Protein AF-A0A7X5N4M4-F1 (afdb_monomer)

Organism: Xanthomonas perforans (NCBI:txid442694)

Structure (mmCIF, N/CA/C/O backbone):
data_AF-A0A7X5N4M4-F1
#
_entry.id   AF-A0A7X5N4M4-F1
#
loop_
_atom_site.group_PDB
_atom_site.id
_atom_site.type_symbol
_atom_site.label_atom_id
_atom_site.label_alt_id
_atom_site.label_comp_id
_atom_site.label_asym_id
_atom_site.label_entity_id
_atom_site.label_seq_id
_atom_site.pdbx_PDB_ins_code
_atom_site.Cartn_x
_atom_site.Cartn_y
_atom_site.Cartn_z
_atom_site.occupancy
_atom_site.B_iso_or_equiv
_atom_site.auth_seq_id
_atom_site.auth_comp_id
_atom_site.auth_asym_id
_atom_site.auth_atom_id
_atom_site.pdbx_PDB_model_num
ATOM 1 N N . GLY A 1 1 ? -28.627 -8.433 11.036 1.00 88.44 1 GLY A N 1
ATOM 2 C CA . GLY A 1 1 ? -28.112 -8.156 9.683 1.00 88.44 1 GLY A CA 1
ATOM 3 C C . GLY A 1 1 ? -26.612 -8.311 9.704 1.00 88.44 1 GLY A C 1
ATOM 4 O O . GLY A 1 1 ? -26.048 -8.284 10.793 1.00 88.44 1 GLY A O 1
ATOM 5 N N . ASN A 1 2 ? -25.988 -8.489 8.545 1.00 96.44 2 ASN A N 1
ATOM 6 C CA . ASN A 1 2 ? -24.529 -8.532 8.464 1.00 96.44 2 ASN A CA 1
ATOM 7 C C . ASN A 1 2 ? -23.971 -7.118 8.654 1.00 96.44 2 ASN A C 1
ATOM 9 O O . ASN A 1 2 ? -24.552 -6.155 8.152 1.00 96.44 2 ASN A O 1
ATOM 13 N N . TRP A 1 3 ? -22.882 -7.010 9.406 1.00 96.62 3 TRP A N 1
ATOM 14 C CA . TRP A 1 3 ? -22.141 -5.773 9.610 1.00 96.62 3 TRP A CA 1
ATOM 15 C C . TRP A 1 3 ? -20.658 -6.094 9.462 1.00 96.62 3 TRP A C 1
ATOM 17 O O . TRP A 1 3 ? -20.114 -6.856 10.261 1.00 96.62 3 TRP A O 1
ATOM 27 N N . ASP A 1 4 ? -20.040 -5.529 8.426 1.00 98.31 4 ASP A N 1
ATOM 28 C CA . ASP A 1 4 ? -18.692 -5.889 8.001 1.00 98.31 4 ASP A CA 1
ATOM 29 C C . ASP A 1 4 ? -17.735 -4.715 8.232 1.00 98.31 4 ASP A C 1
ATOM 31 O O . ASP A 1 4 ? -17.917 -3.627 7.683 1.00 98.31 4 ASP A O 1
ATOM 35 N N . LEU A 1 5 ? -16.695 -4.946 9.038 1.00 97.56 5 LEU A N 1
ATOM 36 C CA . LEU A 1 5 ? -15.592 -4.009 9.246 1.00 97.56 5 LEU A CA 1
ATOM 37 C C . LEU A 1 5 ? -14.387 -4.461 8.413 1.00 97.56 5 LEU A C 1
ATOM 39 O O . LEU A 1 5 ? -13.621 -5.331 8.829 1.00 97.56 5 LEU A O 1
ATOM 43 N N . VAL A 1 6 ? -14.237 -3.879 7.223 1.00 98.44 6 VAL A N 1
ATOM 44 C CA . VAL A 1 6 ? -13.162 -4.213 6.277 1.00 98.44 6 VAL A CA 1
ATOM 45 C C . VAL A 1 6 ? -11.994 -3.255 6.490 1.00 98.44 6 VAL A C 1
ATOM 47 O O . VAL A 1 6 ? -12.077 -2.084 6.134 1.00 98.44 6 VAL A O 1
ATOM 50 N N . GLY A 1 7 ? -10.924 -3.752 7.109 1.00 97.88 7 GLY A N 1
ATOM 51 C CA . GLY A 1 7 ? -9.769 -2.949 7.505 1.00 97.88 7 GLY A CA 1
ATOM 52 C C . GLY A 1 7 ? -8.433 -3.497 7.013 1.00 97.88 7 GLY A C 1
ATOM 53 O O . GLY A 1 7 ? -8.361 -4.568 6.411 1.00 97.88 7 GLY A O 1
ATOM 54 N N . ASN A 1 8 ? -7.366 -2.767 7.339 1.00 98.19 8 ASN A N 1
ATOM 55 C CA . ASN A 1 8 ? -5.974 -3.127 7.056 1.00 98.19 8 ASN A CA 1
ATOM 56 C C . ASN A 1 8 ? -5.141 -3.180 8.339 1.00 98.19 8 ASN A C 1
ATOM 58 O O . ASN A 1 8 ? -5.564 -2.739 9.406 1.00 98.19 8 ASN A O 1
ATOM 62 N N . ASN A 1 9 ? -3.907 -3.667 8.221 1.00 98.19 9 ASN A N 1
ATOM 63 C CA . ASN A 1 9 ? -2.926 -3.657 9.304 1.00 98.19 9 ASN A CA 1
ATOM 64 C C . ASN A 1 9 ? -2.124 -2.347 9.423 1.00 98.19 9 ASN A C 1
ATOM 66 O O . ASN A 1 9 ? -1.175 -2.297 10.198 1.00 98.19 9 ASN A O 1
ATOM 70 N N . ILE A 1 10 ? -2.467 -1.307 8.661 1.00 98.50 10 ILE A N 1
ATOM 71 C CA . ILE A 1 10 ? -1.830 0.018 8.676 1.00 98.50 10 ILE A CA 1
ATOM 72 C C . ILE A 1 10 ? -2.949 1.071 8.796 1.00 98.50 10 ILE A C 1
ATOM 74 O O . ILE A 1 10 ? -3.976 0.907 8.135 1.00 98.50 10 ILE A O 1
ATOM 78 N N . PRO A 1 11 ? -2.807 2.124 9.629 1.00 98.38 11 PRO A N 1
ATOM 79 C CA . PRO A 1 11 ? -3.913 3.030 9.969 1.00 98.38 11 PRO A CA 1
ATOM 80 C C . PRO A 1 11 ? -4.223 4.109 8.921 1.00 98.38 11 PRO A C 1
ATOM 82 O O . PRO A 1 11 ? -5.067 4.965 9.165 1.00 98.38 11 PRO A O 1
ATOM 85 N N . VAL A 1 12 ? -3.543 4.102 7.777 1.00 98.06 12 VAL A N 1
ATOM 86 C CA . VAL A 1 12 ? -3.713 5.076 6.691 1.00 98.06 12 VAL A CA 1
ATOM 87 C C . VAL A 1 12 ? -3.702 4.372 5.341 1.00 98.06 12 VAL A C 1
ATOM 89 O O . VAL A 1 12 ? -3.344 3.197 5.247 1.00 98.06 12 VAL A O 1
ATOM 92 N N . PHE A 1 13 ? -4.080 5.093 4.288 1.00 98.50 13 PHE A N 1
ATOM 93 C CA . PHE A 1 13 ? -4.070 4.584 2.921 1.00 98.50 13 PHE A CA 1
ATOM 94 C C . PHE A 1 13 ? -3.210 5.449 1.993 1.00 98.50 13 PHE A C 1
ATOM 96 O O . PHE A 1 13 ? -2.820 6.558 2.351 1.00 98.50 13 PHE A O 1
ATOM 103 N N . PHE A 1 14 ? -2.879 4.923 0.810 1.00 98.50 14 PHE A N 1
ATOM 104 C CA . PHE A 1 14 ? -2.000 5.593 -0.159 1.00 98.50 14 PHE A CA 1
ATOM 105 C C . PHE A 1 14 ? -2.629 6.826 -0.818 1.00 98.50 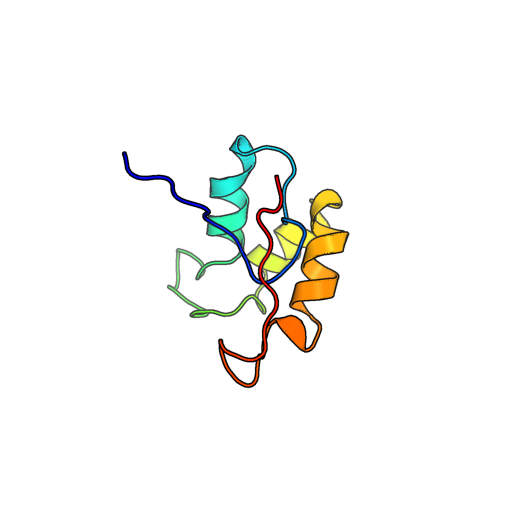14 PHE A C 1
ATOM 107 O O . PHE A 1 14 ? -1.902 7.719 -1.241 1.00 98.50 14 PHE A O 1
ATOM 114 N N . ILE A 1 15 ? -3.954 6.851 -0.944 1.00 98.56 15 ILE A N 1
ATOM 115 C CA . ILE A 1 15 ? -4.701 7.838 -1.728 1.00 98.56 15 ILE A CA 1
ATOM 116 C C . ILE A 1 15 ? -5.809 8.462 -0.890 1.00 98.56 15 ILE A C 1
ATOM 118 O O . ILE A 1 15 ? -6.315 7.839 0.044 1.00 98.56 15 ILE A O 1
ATOM 122 N N . GLN A 1 16 ? -6.193 9.683 -1.250 1.00 98.00 16 GLN A N 1
ATOM 123 C CA . GLN A 1 16 ? -7.264 10.421 -0.571 1.00 98.00 16 GLN A CA 1
ATOM 124 C C . GLN A 1 16 ? -8.620 10.307 -1.280 1.00 98.00 16 GLN A C 1
ATOM 126 O O . GLN A 1 16 ? -9.657 10.434 -0.635 1.00 98.00 16 GLN A O 1
ATOM 131 N N . ASP A 1 17 ? -8.619 10.044 -2.590 1.00 98.12 17 ASP A N 1
ATOM 132 C CA . ASP A 1 17 ? -9.824 9.920 -3.417 1.00 98.12 17 ASP A CA 1
ATOM 133 C C . ASP A 1 17 ? -9.884 8.534 -4.071 1.00 98.12 17 ASP A C 1
ATOM 135 O O . ASP A 1 17 ? -8.925 8.095 -4.711 1.00 98.12 17 ASP A O 1
ATOM 139 N N . ALA A 1 18 ? -11.029 7.859 -3.939 1.00 98.12 18 ALA A N 1
ATOM 140 C CA . ALA A 1 18 ? -11.273 6.533 -4.500 1.00 98.12 18 ALA A CA 1
ATOM 141 C C . ALA A 1 18 ? -11.142 6.475 -6.033 1.00 98.12 18 ALA A C 1
ATOM 143 O O . ALA A 1 18 ? -10.854 5.408 -6.574 1.00 98.12 18 ALA A O 1
ATOM 144 N N . MET A 1 19 ? -11.294 7.599 -6.741 1.00 98.50 19 MET A N 1
ATOM 145 C CA . MET A 1 19 ? -11.103 7.674 -8.191 1.00 98.50 19 MET A CA 1
ATOM 146 C C . MET A 1 19 ? -9.685 7.265 -8.621 1.00 98.50 19 MET A C 1
ATOM 148 O O . MET A 1 19 ? -9.532 6.689 -9.692 1.00 98.50 19 MET A O 1
ATOM 152 N N . LYS A 1 20 ? -8.666 7.488 -7.775 1.00 98.44 20 LYS A N 1
ATOM 153 C CA . LYS A 1 20 ? -7.262 7.106 -8.036 1.00 98.44 20 LYS A CA 1
ATOM 154 C C . LYS A 1 20 ? -6.954 5.636 -7.728 1.00 98.44 20 LYS A C 1
ATOM 156 O O . LYS A 1 20 ? -5.824 5.186 -7.913 1.00 98.44 20 LYS A O 1
ATOM 161 N N . PHE A 1 21 ? -7.918 4.870 -7.208 1.00 98.62 21 PHE A N 1
ATOM 162 C CA . PHE A 1 21 ? -7.685 3.480 -6.808 1.00 98.62 21 PHE A CA 1
ATOM 163 C C . PHE A 1 21 ? -7.231 2.579 -7.969 1.00 98.62 21 PHE A C 1
ATOM 165 O O . PHE A 1 21 ? -6.279 1.822 -7.771 1.00 98.62 21 PHE A O 1
ATOM 172 N N . PRO A 1 22 ? -7.819 2.656 -9.182 1.00 98.75 22 PRO A N 1
ATOM 173 C CA . PRO A 1 22 ? -7.312 1.903 -10.326 1.00 98.75 22 PRO A CA 1
ATOM 174 C C . PRO A 1 22 ? -5.860 2.257 -10.662 1.00 98.75 22 PRO A C 1
ATOM 176 O O . PRO A 1 22 ? -5.072 1.349 -10.906 1.00 98.75 22 PRO A O 1
ATOM 179 N N . ASP A 1 23 ? -5.489 3.540 -10.599 1.00 98.62 23 ASP A N 1
ATOM 180 C CA . ASP A 1 23 ? -4.129 4.001 -10.905 1.00 98.62 23 ASP A CA 1
ATOM 181 C C . ASP A 1 23 ? -3.108 3.425 -9.918 1.00 98.62 23 ASP A C 1
ATOM 183 O O . ASP A 1 23 ? -2.120 2.824 -10.334 1.00 98.62 23 ASP A O 1
ATOM 187 N N . LEU A 1 24 ? -3.388 3.504 -8.611 1.00 98.50 24 LEU A N 1
ATOM 188 C CA . LEU A 1 24 ? -2.553 2.899 -7.567 1.00 98.50 24 LEU A CA 1
ATOM 189 C C . LEU A 1 24 ? -2.382 1.387 -7.779 1.00 98.50 24 LEU A C 1
ATOM 191 O O . LEU A 1 24 ? -1.275 0.853 -7.677 1.00 98.50 24 LEU A O 1
ATOM 195 N N . ILE A 1 25 ? -3.485 0.677 -8.036 1.00 98.56 25 ILE A N 1
ATOM 196 C CA . ILE A 1 25 ? -3.468 -0.783 -8.159 1.00 98.56 25 ILE A CA 1
ATOM 197 C C . ILE A 1 25 ? -2.750 -1.223 -9.436 1.00 98.56 25 ILE A C 1
ATOM 199 O O . ILE A 1 25 ? -2.031 -2.222 -9.399 1.00 98.56 25 ILE A O 1
ATOM 203 N N . HIS A 1 26 ? -2.901 -0.496 -10.542 1.00 98.56 26 HIS A N 1
ATOM 204 C CA . HIS A 1 26 ? -2.129 -0.742 -11.759 1.00 98.56 26 HIS A CA 1
ATOM 205 C C . HIS A 1 26 ? -0.644 -0.448 -11.551 1.00 98.56 26 HIS A C 1
ATOM 207 O O . HIS A 1 26 ? 0.182 -1.246 -11.977 1.00 98.56 26 HIS A O 1
ATOM 213 N N . ALA A 1 27 ? -0.311 0.636 -10.847 1.00 98.50 27 ALA A N 1
ATOM 214 C CA . ALA A 1 27 ? 1.068 1.026 -10.590 1.00 98.50 27 ALA A CA 1
ATOM 215 C C . ALA A 1 27 ? 1.832 0.009 -9.730 1.00 98.50 27 ALA A C 1
ATOM 217 O O . ALA A 1 27 ? 3.001 -0.240 -9.999 1.00 98.50 27 ALA A O 1
ATOM 218 N N . VAL A 1 28 ? 1.205 -0.585 -8.703 1.00 98.56 28 VAL A N 1
ATOM 219 C CA . VAL A 1 28 ? 1.879 -1.537 -7.792 1.00 98.56 28 VAL A CA 1
ATOM 220 C C . VAL A 1 28 ? 1.917 -2.975 -8.312 1.00 98.56 28 VAL A C 1
ATOM 222 O O . VAL A 1 28 ? 2.791 -3.750 -7.919 1.00 98.56 28 VAL A O 1
ATOM 225 N N . LYS A 1 29 ? 0.956 -3.370 -9.154 1.00 98.56 29 LYS A N 1
ATOM 226 C CA . LYS A 1 29 ? 0.901 -4.731 -9.697 1.00 98.56 29 LYS A CA 1
ATOM 227 C C . LYS A 1 29 ? 1.993 -4.963 -10.742 1.00 98.56 29 LYS A C 1
ATOM 229 O O . LYS A 1 29 ? 2.705 -4.052 -11.138 1.00 98.56 29 LYS A O 1
ATOM 234 N N . MET A 1 30 ? 2.108 -6.223 -11.160 1.00 98.44 30 MET A N 1
ATOM 235 C CA . MET A 1 30 ? 2.925 -6.629 -12.301 1.00 98.44 30 MET A CA 1
ATOM 236 C C . MET A 1 30 ? 2.706 -5.697 -13.491 1.00 98.44 30 MET A C 1
ATOM 238 O O . MET A 1 30 ? 1.556 -5.425 -13.847 1.00 98.44 30 MET A O 1
ATOM 242 N N . GLU A 1 31 ? 3.793 -5.293 -14.141 1.00 97.75 31 GLU A N 1
ATOM 243 C CA . GLU A 1 31 ? 3.697 -4.507 -15.363 1.00 97.75 31 GLU A CA 1
ATOM 244 C C . GLU A 1 31 ? 2.970 -5.310 -16.458 1.00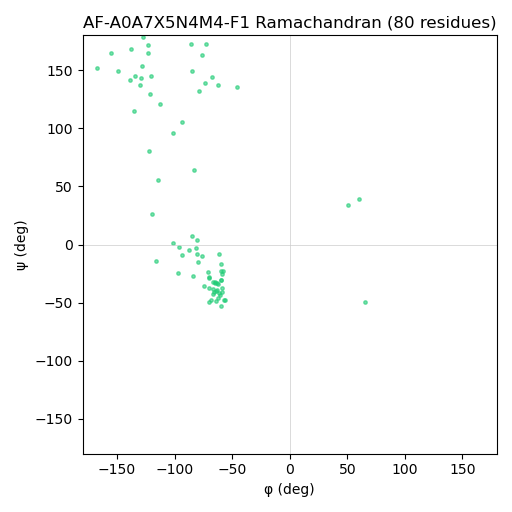 97.75 31 GLU A C 1
ATOM 246 O O . GLU A 1 31 ? 3.194 -6.522 -16.596 1.00 97.75 31 GLU A O 1
ATOM 251 N N . PRO A 1 32 ? 2.056 -4.674 -17.213 1.00 97.00 32 PRO A N 1
ATOM 252 C CA . PRO A 1 32 ? 1.070 -5.374 -18.037 1.00 97.00 32 PRO A CA 1
ATOM 253 C C . PRO A 1 32 ? 1.659 -6.058 -19.275 1.00 97.00 32 PRO A C 1
ATOM 255 O O . PRO A 1 32 ? 1.059 -6.995 -19.795 1.00 97.00 32 PRO A O 1
ATOM 258 N N . ASP A 1 33 ? 2.811 -5.598 -19.756 1.00 96.44 33 ASP A N 1
ATOM 259 C CA . ASP A 1 33 ? 3.519 -6.152 -20.910 1.00 96.44 33 ASP A CA 1
ATOM 260 C C . ASP A 1 33 ? 4.219 -7.479 -20.581 1.00 96.44 33 ASP A C 1
ATOM 262 O O . ASP A 1 33 ? 4.263 -8.382 -21.418 1.00 96.44 33 ASP A O 1
ATOM 266 N N . ARG A 1 34 ? 4.740 -7.610 -19.354 1.00 92.25 34 ARG A N 1
ATOM 267 C CA . ARG A 1 34 ? 5.591 -8.736 -18.936 1.00 92.25 34 ARG A CA 1
ATOM 268 C C . ARG A 1 34 ? 5.016 -9.617 -17.836 1.00 92.25 34 ARG A C 1
ATOM 270 O O . ARG A 1 34 ? 5.536 -10.708 -17.616 1.00 92.25 34 ARG A O 1
ATOM 277 N N . GLY A 1 35 ? 3.972 -9.178 -17.134 1.00 95.00 35 GLY A N 1
ATOM 278 C CA . GLY A 1 35 ? 3.430 -9.924 -15.997 1.00 95.00 35 GLY A CA 1
ATOM 279 C C . GLY A 1 35 ? 4.468 -10.109 -14.883 1.00 95.00 35 GLY A C 1
ATOM 280 O O . GLY A 1 35 ? 4.579 -11.188 -14.307 1.00 95.00 35 GLY A O 1
ATOM 281 N N . PHE A 1 36 ? 5.278 -9.082 -14.615 1.00 96.31 36 PHE A N 1
ATOM 282 C CA . PHE A 1 36 ? 6.367 -9.103 -13.634 1.00 96.31 36 PHE A CA 1
ATOM 283 C C . PHE A 1 36 ? 6.572 -7.696 -13.033 1.00 96.31 36 PHE A C 1
ATOM 285 O O . PHE A 1 36 ? 6.351 -6.725 -13.754 1.00 96.31 36 PHE A O 1
ATOM 292 N N . PRO A 1 37 ? 7.010 -7.551 -11.763 1.00 97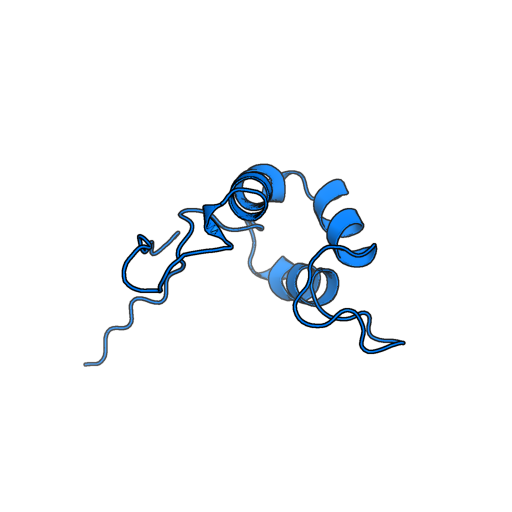.75 37 PRO A N 1
ATOM 293 C CA . PRO A 1 37 ? 7.240 -8.596 -10.760 1.00 97.75 37 PRO A CA 1
ATOM 294 C C . PRO A 1 37 ? 5.978 -8.977 -9.978 1.00 97.75 37 PRO A C 1
ATOM 296 O O . PRO A 1 37 ? 5.093 -8.159 -9.732 1.00 97.75 37 PRO A O 1
ATOM 299 N N . GLN A 1 38 ? 5.896 -10.240 -9.553 1.00 97.88 38 GLN A N 1
ATOM 300 C CA . GLN A 1 38 ? 4.765 -10.727 -8.765 1.00 97.88 38 GLN A CA 1
ATOM 301 C C . GLN A 1 38 ? 4.886 -10.308 -7.298 1.00 97.88 38 GLN A C 1
ATOM 303 O O . GLN A 1 38 ? 5.915 -10.544 -6.668 1.00 97.88 38 GLN A O 1
ATOM 308 N N . ALA A 1 39 ? 3.795 -9.766 -6.746 1.00 97.69 39 ALA A N 1
ATOM 309 C CA . ALA A 1 39 ? 3.654 -9.425 -5.325 1.00 97.69 39 ALA A CA 1
ATOM 310 C C . ALA A 1 39 ? 4.810 -8.574 -4.756 1.00 97.69 39 ALA A C 1
ATOM 312 O O . ALA A 1 39 ? 5.181 -8.720 -3.593 1.00 97.69 39 ALA A O 1
ATOM 313 N N . ALA A 1 40 ? 5.373 -7.684 -5.573 1.00 97.94 40 ALA A N 1
ATOM 314 C CA . ALA A 1 40 ? 6.470 -6.811 -5.190 1.00 97.94 40 ALA A CA 1
ATOM 315 C C . ALA A 1 40 ? 6.201 -5.385 -5.664 1.00 97.94 40 ALA A C 1
ATOM 317 O O . ALA A 1 40 ? 5.655 -5.177 -6.741 1.00 97.94 40 ALA A O 1
ATOM 318 N N . SER A 1 41 ? 6.631 -4.415 -4.864 1.00 98.19 41 SER A N 1
ATOM 319 C CA . SER A 1 41 ? 6.578 -2.985 -5.177 1.00 98.19 41 SER A CA 1
ATOM 320 C C . SER A 1 41 ? 7.934 -2.425 -5.631 1.00 98.19 41 SER A C 1
ATOM 322 O O . SER A 1 41 ? 8.071 -1.236 -5.892 1.00 98.19 41 SER A O 1
ATOM 324 N N . ALA A 1 42 ? 8.965 -3.270 -5.706 1.00 98.38 42 ALA A N 1
ATOM 325 C CA . ALA A 1 42 ? 10.311 -2.893 -6.130 1.00 98.38 42 ALA A CA 1
ATOM 326 C C . ALA A 1 42 ? 10.427 -2.878 -7.665 1.00 98.38 42 ALA A C 1
ATOM 328 O O . ALA A 1 42 ? 11.141 -3.695 -8.244 1.00 98.38 42 ALA A O 1
ATOM 329 N N . HIS A 1 43 ? 9.677 -1.986 -8.314 1.00 98.50 43 HIS A N 1
ATOM 330 C CA . HIS A 1 43 ? 9.697 -1.773 -9.764 1.00 98.50 43 HIS A CA 1
ATOM 331 C C . HIS A 1 43 ? 9.226 -0.364 -10.136 1.00 98.50 43 HIS A C 1
ATOM 333 O O . HIS A 1 43 ? 8.673 0.363 -9.305 1.00 98.50 43 HIS A O 1
ATOM 339 N N . ASP A 1 44 ? 9.504 0.019 -11.377 1.00 98.38 44 ASP A N 1
ATOM 340 C CA . ASP A 1 44 ? 9.462 1.394 -11.859 1.00 98.38 44 ASP A CA 1
ATOM 341 C C . ASP A 1 44 ? 8.064 2.012 -11.770 1.00 98.38 44 ASP A C 1
ATOM 343 O O . ASP A 1 44 ? 7.932 3.117 -11.248 1.00 98.38 44 ASP A O 1
ATOM 347 N N . THR A 1 45 ? 7.008 1.309 -12.197 1.00 98.50 45 THR A N 1
ATOM 348 C CA . THR A 1 45 ? 5.657 1.901 -12.235 1.00 98.50 45 THR A CA 1
ATOM 349 C C . THR A 1 45 ? 5.132 2.240 -10.845 1.00 98.50 45 THR A C 1
ATOM 351 O O . THR A 1 45 ? 4.418 3.229 -10.677 1.00 98.50 45 THR A O 1
ATOM 354 N N . PHE A 1 46 ? 5.507 1.461 -9.826 1.00 98.56 46 PHE A N 1
ATOM 355 C CA . PHE A 1 46 ? 5.110 1.762 -8.456 1.00 98.56 46 PHE A CA 1
ATOM 356 C C . PHE A 1 46 ? 5.828 3.000 -7.923 1.00 98.56 46 PHE A C 1
ATOM 358 O O . PHE A 1 46 ? 5.190 3.901 -7.377 1.00 98.56 46 PHE A O 1
ATOM 365 N N . TRP A 1 47 ? 7.152 3.058 -8.074 1.00 98.56 47 TRP A N 1
ATOM 366 C CA . TRP A 1 47 ? 7.931 4.181 -7.556 1.00 98.56 47 TRP A CA 1
ATOM 367 C C . TRP A 1 47 ? 7.693 5.475 -8.335 1.00 98.56 47 TRP A C 1
ATOM 369 O O . TRP A 1 47 ? 7.739 6.543 -7.725 1.00 98.56 47 TRP A O 1
ATOM 379 N N . ASP A 1 48 ? 7.342 5.389 -9.618 1.00 98.62 48 ASP A N 1
ATOM 380 C CA . ASP A 1 48 ? 6.852 6.526 -10.398 1.00 98.62 48 ASP A CA 1
ATOM 381 C C . ASP A 1 48 ? 5.576 7.110 -9.766 1.00 98.62 48 ASP A C 1
ATOM 383 O O . ASP A 1 48 ? 5.562 8.280 -9.372 1.00 98.62 48 ASP A O 1
ATOM 387 N N . PHE A 1 49 ? 4.557 6.275 -9.512 1.00 98.62 49 PHE A N 1
ATOM 388 C CA . PHE A 1 49 ? 3.322 6.701 -8.838 1.00 98.62 49 PHE A CA 1
ATOM 389 C C . PHE A 1 49 ? 3.588 7.347 -7.473 1.00 98.62 49 PHE A C 1
ATOM 391 O O . PHE A 1 49 ? 3.055 8.423 -7.188 1.00 98.62 49 PHE A O 1
ATOM 398 N N . ILE A 1 50 ? 4.421 6.717 -6.635 1.00 98.56 50 ILE A N 1
ATOM 399 C CA . ILE A 1 50 ? 4.767 7.248 -5.309 1.00 98.56 50 ILE A CA 1
ATOM 400 C C . ILE A 1 50 ? 5.470 8.602 -5.433 1.00 98.56 50 ILE A C 1
ATOM 402 O O . ILE A 1 50 ? 5.156 9.520 -4.676 1.00 98.56 50 ILE A O 1
ATOM 406 N N . SER A 1 51 ? 6.385 8.760 -6.392 1.00 98.38 51 SER A N 1
ATOM 407 C CA . SER A 1 51 ? 7.119 10.013 -6.591 1.00 98.38 51 SER A CA 1
ATOM 408 C C . SER A 1 51 ? 6.223 11.171 -7.052 1.00 98.38 51 SER A C 1
ATOM 410 O O . SER A 1 51 ? 6.455 12.317 -6.665 1.00 98.38 51 SER A O 1
ATOM 412 N N . LEU A 1 52 ? 5.169 10.871 -7.820 1.00 98.44 52 LEU A N 1
ATOM 413 C CA . LEU A 1 52 ? 4.225 11.849 -8.369 1.00 98.44 52 LEU A CA 1
ATOM 414 C C . LEU A 1 52 ? 2.986 12.076 -7.486 1.00 98.44 52 LEU A C 1
ATOM 416 O O . LEU A 1 52 ? 2.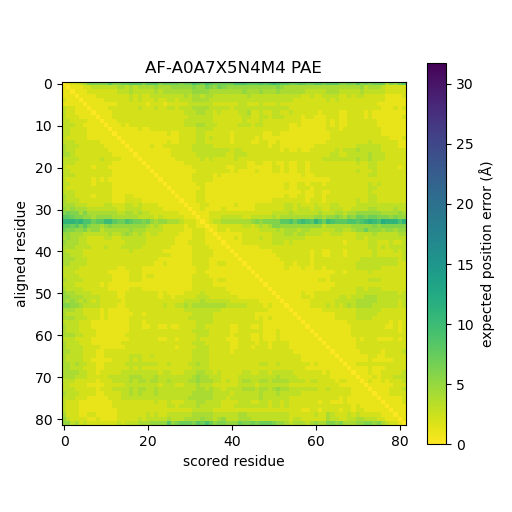226 13.014 -7.730 1.00 98.44 52 LEU A O 1
ATOM 420 N N . SER A 1 53 ? 2.796 11.268 -6.437 1.00 97.94 53 SER A N 1
ATOM 421 C CA . SER A 1 53 ? 1.651 11.342 -5.519 1.00 97.94 53 SER A CA 1
ATOM 422 C C . SER A 1 53 ? 2.096 11.547 -4.064 1.00 97.94 53 SER A C 1
ATOM 424 O O . SER A 1 53 ? 2.092 10.601 -3.275 1.00 97.94 53 SER A O 1
ATOM 426 N N . PRO A 1 54 ? 2.424 12.786 -3.637 1.00 97.25 54 PRO A N 1
ATOM 427 C CA . PRO A 1 54 ? 2.891 13.060 -2.273 1.00 97.25 54 PRO A CA 1
ATOM 428 C C . PRO A 1 54 ? 1.924 12.633 -1.156 1.00 97.25 54 PRO A C 1
ATOM 430 O O . PRO A 1 54 ? 2.352 12.389 -0.030 1.00 97.25 54 PRO A O 1
ATOM 433 N N . GLU A 1 55 ? 0.625 12.497 -1.444 1.00 98.25 55 GLU A N 1
ATOM 434 C CA . GLU A 1 55 ? -0.365 11.958 -0.496 1.00 98.25 55 GLU A CA 1
ATOM 435 C C . GLU A 1 55 ? -0.041 10.526 -0.026 1.00 98.25 55 GLU A C 1
ATOM 437 O O . GLU A 1 55 ? -0.385 10.149 1.093 1.00 98.25 55 GLU A O 1
ATOM 442 N N . SER A 1 56 ? 0.706 9.762 -0.828 1.00 98.31 56 SER A N 1
ATOM 443 C CA . SER A 1 56 ? 1.139 8.398 -0.519 1.00 98.31 56 SER A CA 1
ATOM 444 C C . SER A 1 56 ? 2.292 8.313 0.483 1.00 98.31 56 SER A C 1
ATOM 446 O O . SER A 1 56 ? 2.596 7.218 0.967 1.00 98.31 56 SER A O 1
ATOM 448 N N . MET A 1 57 ? 2.926 9.439 0.832 1.00 98.44 57 MET A N 1
ATOM 449 C CA . MET A 1 57 ? 4.160 9.453 1.627 1.00 98.44 57 MET A CA 1
ATOM 450 C C . MET A 1 57 ? 3.985 8.870 3.030 1.00 98.44 57 MET A C 1
ATOM 452 O O . MET A 1 57 ? 4.881 8.207 3.537 1.00 98.44 57 MET A O 1
ATOM 456 N N . HIS A 1 58 ? 2.828 9.046 3.667 1.00 98.44 58 HIS A N 1
ATOM 457 C CA . HIS A 1 58 ? 2.615 8.443 4.983 1.00 98.44 58 HIS A CA 1
ATOM 458 C C . HIS A 1 58 ? 2.537 6.912 4.878 1.00 98.44 58 HIS A C 1
ATOM 460 O O . HIS A 1 58 ? 3.221 6.197 5.609 1.00 98.44 58 HIS A O 1
ATOM 466 N N . MET A 1 59 ? 1.755 6.397 3.929 1.00 98.50 59 MET A N 1
ATOM 467 C CA . MET A 1 59 ? 1.561 4.960 3.754 1.00 98.50 59 MET A CA 1
ATOM 468 C C . MET A 1 59 ? 2.840 4.242 3.296 1.00 98.50 59 MET A C 1
ATOM 470 O O . MET A 1 59 ? 3.132 3.153 3.790 1.00 98.50 59 MET A O 1
ATOM 474 N N . ILE A 1 60 ? 3.646 4.845 2.412 1.00 98.38 60 ILE A N 1
ATOM 475 C CA . ILE A 1 60 ? 4.898 4.215 1.963 1.00 98.38 60 ILE A CA 1
ATOM 476 C C . ILE A 1 60 ? 5.907 4.055 3.110 1.00 98.38 60 ILE A C 1
ATOM 478 O O . ILE A 1 60 ? 6.599 3.040 3.163 1.00 98.38 60 ILE A O 1
ATOM 482 N N . MET A 1 61 ? 5.939 4.976 4.082 1.00 98.50 61 MET A N 1
ATOM 483 C CA . MET A 1 61 ? 6.804 4.835 5.263 1.00 98.50 61 MET A CA 1
ATOM 484 C C . MET A 1 61 ? 6.423 3.617 6.113 1.00 98.50 61 MET A C 1
ATOM 486 O O . MET A 1 61 ? 7.303 2.894 6.576 1.00 98.50 61 MET A O 1
ATOM 490 N N . TRP A 1 62 ? 5.126 3.336 6.270 1.00 98.56 62 TRP A N 1
ATOM 491 C CA . TRP A 1 62 ? 4.670 2.091 6.895 1.00 98.56 62 TRP A CA 1
ATOM 492 C C . TRP A 1 62 ? 5.013 0.875 6.041 1.00 98.56 62 TRP A C 1
ATOM 494 O O . TRP A 1 62 ? 5.469 -0.137 6.574 1.00 98.56 62 TRP A O 1
ATOM 504 N N . ALA A 1 63 ? 4.821 0.974 4.725 1.00 98.00 63 ALA A 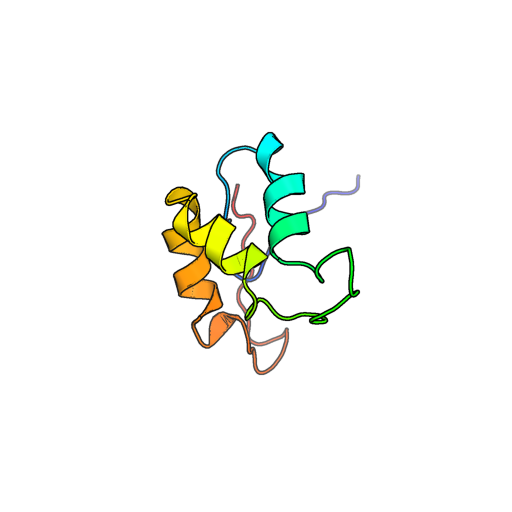N 1
ATOM 505 C CA . ALA A 1 63 ? 5.060 -0.131 3.811 1.00 98.00 63 ALA A CA 1
ATOM 506 C C . ALA A 1 63 ? 6.527 -0.582 3.778 1.00 98.00 63 ALA A C 1
ATOM 508 O O . ALA A 1 63 ? 6.786 -1.771 3.612 1.00 98.00 63 ALA A O 1
ATOM 509 N N . MET A 1 64 ? 7.460 0.357 3.957 1.00 98.31 64 MET A N 1
ATOM 510 C CA . MET A 1 64 ? 8.905 0.112 4.016 1.00 98.31 64 MET A CA 1
ATOM 511 C C . MET A 1 64 ? 9.420 -0.221 5.427 1.00 98.31 64 MET A C 1
ATOM 513 O O . MET A 1 64 ? 10.601 -0.513 5.592 1.00 98.31 64 MET A O 1
ATOM 517 N N . SER A 1 65 ? 8.562 -0.171 6.447 1.00 98.69 65 SER A N 1
ATOM 518 C CA . SER A 1 65 ? 8.893 -0.629 7.800 1.00 98.69 65 SER A CA 1
ATOM 519 C C . SER A 1 65 ? 8.656 -2.136 7.956 1.00 98.69 65 SER A C 1
ATOM 521 O O . SER A 1 65 ? 7.986 -2.760 7.134 1.00 98.69 65 SER A O 1
ATOM 523 N N . ASP A 1 66 ? 9.066 -2.706 9.092 1.00 98.50 66 ASP A N 1
ATOM 524 C CA . ASP A 1 66 ? 8.806 -4.116 9.422 1.00 98.50 66 ASP A CA 1
ATOM 525 C C . ASP A 1 66 ? 7.301 -4.467 9.524 1.00 98.50 66 ASP A C 1
ATOM 527 O O . ASP A 1 66 ? 6.928 -5.640 9.609 1.00 98.50 66 ASP A O 1
ATOM 531 N N . ARG A 1 67 ? 6.397 -3.472 9.485 1.00 98.25 67 ARG A N 1
ATOM 532 C CA . ARG A 1 67 ? 4.941 -3.670 9.575 1.00 98.25 67 ARG A CA 1
ATOM 533 C C . ARG A 1 67 ? 4.378 -4.561 8.461 1.00 98.25 67 ARG A C 1
ATOM 535 O O . ARG A 1 67 ? 3.377 -5.243 8.699 1.00 98.25 67 ARG A O 1
ATOM 542 N N . THR A 1 68 ? 4.987 -4.558 7.272 1.00 97.06 68 THR A N 1
ATOM 543 C CA . THR A 1 68 ? 4.533 -5.314 6.082 1.00 97.06 68 THR A CA 1
ATOM 544 C C . THR A 1 68 ? 5.221 -6.659 5.886 1.00 97.06 68 THR A C 1
ATOM 546 O O . THR A 1 68 ? 4.814 -7.431 5.020 1.00 97.06 68 THR A O 1
ATOM 549 N N . ILE A 1 69 ? 6.171 -7.000 6.756 1.00 98.06 69 ILE A N 1
ATOM 550 C CA . ILE A 1 69 ? 6.783 -8.330 6.855 1.00 98.06 69 ILE A CA 1
ATOM 551 C C . ILE A 1 69 ? 6.427 -8.981 8.204 1.00 98.06 69 ILE A C 1
ATOM 553 O O . ILE A 1 69 ? 7.307 -9.362 8.981 1.00 98.06 69 ILE A O 1
ATOM 557 N N . PRO A 1 70 ? 5.122 -9.104 8.535 1.00 97.94 70 PRO A N 1
ATOM 558 C CA . PRO A 1 70 ? 4.699 -9.510 9.862 1.00 97.94 70 PRO A CA 1
ATOM 559 C C . PRO A 1 70 ? 5.081 -10.958 10.153 1.00 97.94 70 PRO A C 1
ATOM 561 O O . PRO A 1 70 ? 4.948 -11.856 9.320 1.00 97.94 70 PRO A O 1
ATOM 564 N N . ARG A 1 71 ? 5.439 -11.221 11.412 1.00 97.81 71 ARG A N 1
ATOM 565 C CA . ARG A 1 71 ? 5.720 -12.581 11.887 1.00 97.81 71 ARG A CA 1
ATOM 566 C C . ARG A 1 71 ? 4.525 -13.527 11.722 1.00 97.81 71 ARG A C 1
ATOM 568 O O . ARG A 1 71 ? 4.714 -14.724 11.492 1.00 97.81 71 ARG A O 1
ATOM 575 N N . SER A 1 72 ? 3.314 -13.013 11.944 1.00 98.19 72 SER A N 1
ATOM 576 C CA . SER A 1 72 ? 2.046 -13.746 11.910 1.00 98.19 72 SER A CA 1
ATOM 577 C C . SER A 1 72 ? 0.871 -12.765 11.895 1.00 98.19 72 SER A C 1
ATOM 579 O O . SER A 1 72 ? 0.953 -11.708 12.516 1.00 98.19 72 SER A O 1
ATOM 581 N N . LEU A 1 73 ? -0.265 -13.161 11.308 1.00 98.25 73 LEU A N 1
ATOM 582 C CA . LEU A 1 73 ? -1.525 -12.404 11.379 1.00 98.25 73 LEU A CA 1
ATOM 583 C C . LEU A 1 73 ? -2.053 -12.204 12.813 1.00 98.25 73 LEU A 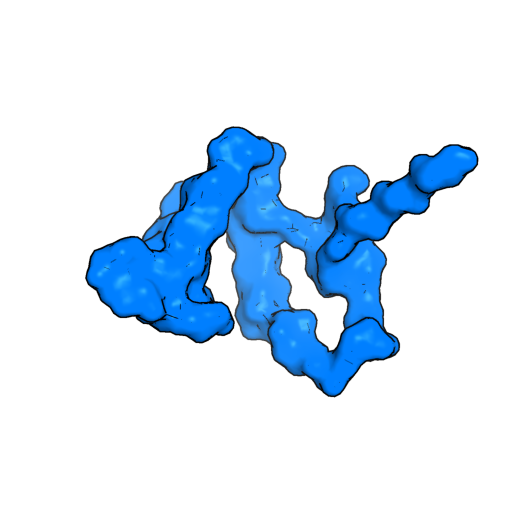C 1
ATOM 585 O O . LEU A 1 73 ? -2.887 -11.343 13.042 1.00 98.25 73 LEU 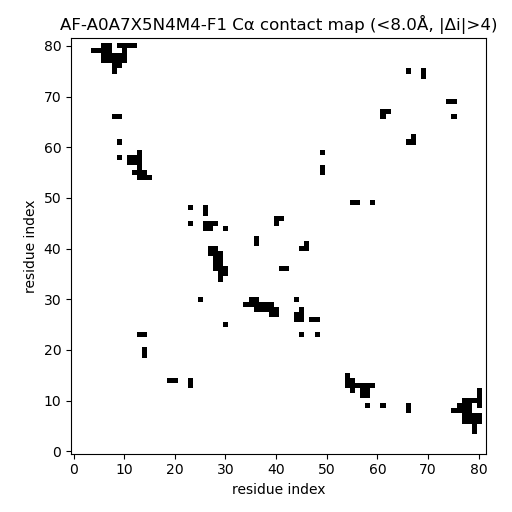A O 1
ATOM 589 N N . ARG A 1 74 ? -1.573 -12.974 13.799 1.00 98.25 74 ARG A N 1
ATOM 590 C CA . ARG 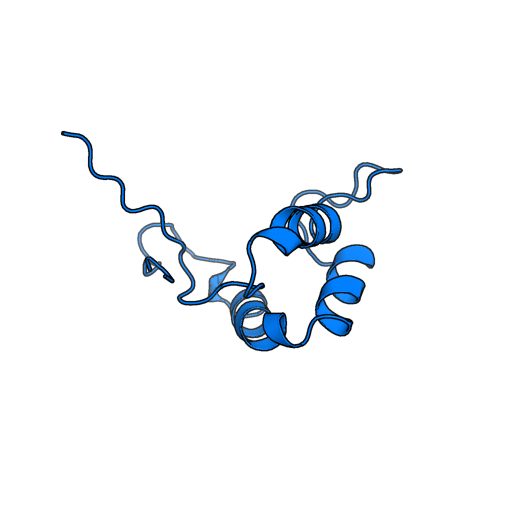A 1 74 ? -1.925 -12.784 15.222 1.00 98.25 74 ARG A CA 1
ATOM 591 C C . ARG A 1 74 ? -1.133 -11.665 15.908 1.00 98.25 74 ARG A C 1
ATOM 593 O O . ARG A 1 74 ? -1.390 -11.369 17.066 1.00 98.25 74 ARG A O 1
ATOM 600 N N . MET A 1 75 ? -0.123 -11.120 15.232 1.00 98.38 75 MET A N 1
ATOM 601 C CA . MET A 1 75 ? 0.839 -10.152 15.774 1.00 98.38 75 MET A CA 1
ATOM 602 C C . MET A 1 75 ? 0.795 -8.830 14.998 1.00 98.38 75 MET A C 1
ATOM 604 O O . MET A 1 75 ? 1.792 -8.120 14.911 1.00 98.38 75 MET A O 1
ATOM 608 N N . ILE A 1 76 ? -0.351 -8.528 14.393 1.00 98.50 76 ILE A N 1
ATOM 609 C CA . ILE A 1 76 ? -0.618 -7.266 13.712 1.00 98.50 76 ILE A CA 1
ATOM 610 C C . ILE A 1 76 ? -1.814 -6.594 14.384 1.00 98.50 76 ILE A C 1
ATOM 612 O O . ILE A 1 76 ? -2.747 -7.265 14.813 1.00 98.50 76 ILE A O 1
ATOM 616 N N . GLU A 1 77 ? -1.796 -5.272 14.457 1.00 98.56 77 GLU A N 1
ATOM 617 C CA . GLU A 1 77 ? -2.991 -4.473 14.747 1.00 98.56 77 GLU A CA 1
ATOM 618 C C . GLU A 1 77 ? -3.879 -4.400 13.495 1.00 98.56 77 GLU A C 1
ATOM 620 O O . GLU A 1 77 ? -3.388 -4.643 12.386 1.00 98.56 77 GLU A O 1
ATOM 625 N N . GLY A 1 78 ? -5.149 -4.026 13.675 1.00 98.38 78 GLY A N 1
ATOM 626 C CA . GLY A 1 78 ? -6.112 -3.788 12.600 1.00 98.38 78 GLY A CA 1
ATOM 627 C C . GLY A 1 78 ? -6.807 -2.433 12.749 1.00 98.38 78 GLY A C 1
ATOM 628 O O . GLY A 1 78 ? -7.105 -2.009 13.864 1.00 98.38 78 GLY A O 1
ATOM 629 N N . PHE A 1 79 ? -7.071 -1.770 11.623 1.00 98.69 79 PHE A N 1
ATOM 630 C CA . PHE A 1 79 ? -7.625 -0.417 11.557 1.00 98.69 79 PHE A CA 1
ATOM 631 C C . PHE A 1 79 ? -8.675 -0.304 10.446 1.00 98.69 79 PHE A C 1
ATOM 633 O O . PHE A 1 79 ? -8.489 -0.857 9.363 1.00 98.69 79 PHE A O 1
ATOM 640 N N . GLY A 1 80 ? -9.753 0.449 10.697 1.00 98.19 80 GLY A N 1
ATOM 641 C CA . GLY A 1 80 ? -10.796 0.741 9.700 1.00 98.19 80 GLY A CA 1
ATOM 642 C C . GLY A 1 80 ? -10.435 1.848 8.698 1.00 98.19 80 GLY A C 1
ATOM 643 O O . GLY A 1 80 ? -11.080 1.942 7.661 1.00 98.19 80 GLY A O 1
ATOM 644 N N . ILE A 1 81 ? -9.392 2.640 8.993 1.00 97.62 81 ILE A N 1
ATOM 645 C CA . ILE A 1 81 ? -8.839 3.770 8.213 1.00 97.62 81 ILE A CA 1
ATOM 646 C C . ILE A 1 81 ? -9.771 4.988 8.070 1.00 97.62 81 ILE A C 1
ATOM 648 O O . ILE A 1 81 ? -9.308 6.107 8.284 1.00 97.62 81 ILE A O 1
ATOM 652 N N . HIS A 1 82 ? -11.026 4.775 7.676 1.00 88.69 82 HIS A N 1
ATOM 653 C CA . HIS A 1 82 ? -12.006 5.814 7.342 1.00 88.69 82 HIS A CA 1
ATOM 654 C C . HIS A 1 82 ? -12.561 6.575 8.550 1.00 88.69 82 HIS A C 1
ATOM 656 O O . HIS A 1 82 ? -12.743 5.949 9.621 1.00 88.69 82 HIS A O 1
#

Solvent-accessible surface area (backbone atoms only — not comparable to full-atom 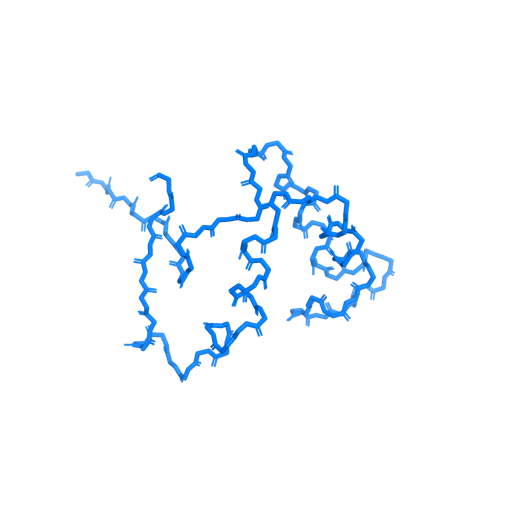values): 5194 Å² total; per-residue (Å²): 131,93,82,86,86,79,59,40,74,51,69,61,57,52,66,93,53,77,86,50,47,66,58,55,53,56,26,39,42,39,41,88,92,75,68,43,52,78,98,43,62,93,47,66,56,26,51,50,50,50,74,76,32,72,71,21,54,68,33,51,58,49,60,76,37,70,74,69,67,58,96,43,86,89,76,56,64,78,28,69,61,121

Foldseek 3Di:
DDDDQDWDLDLADQDDDPVCVVQQVCQQFQPPVPRDDHPGNPDDSNVVCCVVRVSRVVVVVCVPDCSVVDPDPVPTDIYSND

Radius of gyration: 14.16 Å; Cα contacts (8 Å, |Δi|>4): 86; chains: 1; bounding box: 38×27×37 Å

InterPro domains:
  IPR011614 Catalase core domain [PF00199] (1-82)
  IPR018028 Catalase, mono-functional, haem-containing [PS51402] (1-82)
  IPR020835 Catalase superfamily [SSF56634] (1-82)
  IPR024712 Catalase, mono-functional, haem-containing, clade 2 [PTHR42821] (1-82)

Mean predicted aligned error: 2.22 Å

Secondary structure (DSSP, 8-state):
-------BSSSS-S-SSGGGHHHHHHHHS-BTTTTBSTT---SHHHHHHHHH-GGGHHHHHHHTSGGGS-S-GGG---B---

Sequence (82 aa):
GNWDLVGNNIPVFFIQDAMKFPDLIHAVKMEPDRGFPQAASAHDTFWDFISLSPESMHMIMWAMSDRTIPRSLRMIEGFGIH

Nearest PDB structures (foldseek):
  1ye9-assembly2_L  TM=9.989E-01  e=1.742E-09  Escherichia coli
  4b7a-assembly1_A  TM=1.003E+00  e=6.447E-08  Mycothermus thermophilus
  4b40-assembly1_B  TM=1.003E+00  e=7.909E-08  Mycothermus thermophilus
  4b2y-assembly1_A  TM=1.003E+00  e=8.467E-08  Mycothermus thermophilus
  6nsw-assembly1_D  TM=9.993E-01  e=8.467E-08  Neurospora crassa OR74A

pLDDT: mean 97.83, std 1.72, range [88.44, 98.75]